Protein AF-A0A932HFK3-F1 (afdb_monomer_lite)

Foldseek 3Di:
DDPPPPDDDDPPVVLVVVLVVLVVLLVVLVVVLVVCVVDPDDPVVPVVSVVSNVVSVVSVVVSVVSVD

Sequence (68 aa):
MSPLVSLPPAPVALRAAALEELRGALEAIRCSAWLVARGQVTQRELRLVVAIDMAAERAERAVRRLSD

Radius of gyration: 16.6 Å; chains: 1; bounding box: 28×20×55 Å

pLDDT: mean 71.65, std 8.8, range [38.94,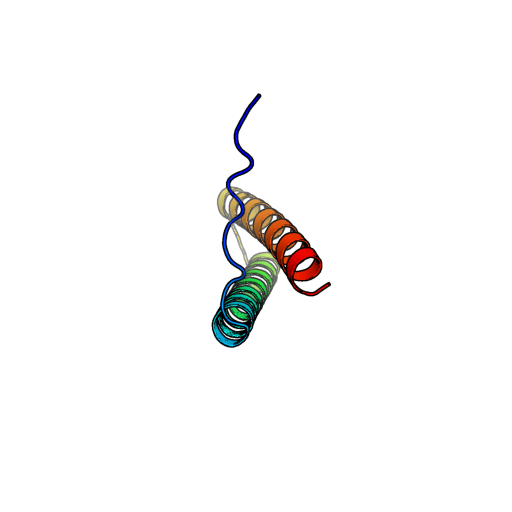 80.62]

Secondary structure (DSSP, 8-state):
------PPPPPHHHHHHHHHHHHHHHHHHHHHHHHHHHS---HHHHHHHHHHHHHHHHHHHHHHHTT-

Structure (mmCIF, N/CA/C/O backbone):
data_AF-A0A932HFK3-F1
#
_entry.id   AF-A0A932HFK3-F1
#
loop_
_atom_site.group_PDB
_atom_site.id
_atom_site.type_symbol
_atom_site.label_atom_id
_atom_site.label_alt_id
_atom_site.label_comp_id
_atom_site.label_asym_id
_atom_site.label_entity_id
_atom_site.label_seq_id
_atom_site.pdbx_PDB_ins_code
_atom_site.Cartn_x
_atom_site.Cartn_y
_atom_site.Cartn_z
_atom_site.occupancy
_atom_site.B_iso_or_equiv
_atom_site.auth_seq_id
_atom_site.auth_comp_id
_atom_site.auth_asym_id
_atom_site.auth_atom_id
_atom_site.pdbx_PDB_model_num
ATOM 1 N N . MET A 1 1 ? -12.564 12.536 -34.547 1.00 38.94 1 MET A N 1
ATOM 2 C CA . MET A 1 1 ? -11.544 11.486 -34.348 1.00 38.94 1 MET A CA 1
ATOM 3 C C . MET A 1 1 ? -10.495 12.051 -33.404 1.00 38.94 1 MET A C 1
ATOM 5 O O . MET A 1 1 ? -9.922 13.076 -33.746 1.00 38.94 1 MET A O 1
ATOM 9 N N . SER A 1 2 ? -10.314 11.487 -32.207 1.00 45.34 2 SER A N 1
ATOM 10 C CA . SER A 1 2 ? -9.261 11.948 -31.285 1.00 45.34 2 SER A CA 1
ATOM 11 C C . SER A 1 2 ? -7.910 11.382 -31.716 1.00 45.34 2 SER A C 1
ATOM 13 O O . SER A 1 2 ? -7.850 10.186 -32.013 1.00 45.34 2 SER A O 1
ATOM 15 N N . PRO A 1 3 ? -6.831 12.183 -31.742 1.00 55.38 3 PRO A N 1
ATOM 16 C CA . PRO A 1 3 ? -5.505 11.650 -31.983 1.00 55.38 3 PRO A CA 1
ATOM 17 C C . PRO A 1 3 ? -5.127 10.807 -30.765 1.00 55.38 3 PRO A C 1
ATOM 19 O O . PRO A 1 3 ? -5.079 11.300 -29.638 1.00 55.38 3 PRO A O 1
ATOM 22 N N . LEU A 1 4 ? -4.911 9.513 -30.988 1.00 53.41 4 LEU A N 1
ATOM 23 C CA . LEU A 1 4 ? -4.288 8.637 -30.008 1.00 53.41 4 LEU A CA 1
ATOM 24 C C . LEU A 1 4 ? -2.857 9.146 -29.814 1.00 53.41 4 LEU A C 1
ATOM 26 O O . LEU A 1 4 ? -1.977 8.877 -30.629 1.00 53.41 4 LEU A O 1
ATOM 30 N N . VAL A 1 5 ? -2.640 9.949 -28.772 1.00 53.88 5 VAL A N 1
ATOM 31 C CA . VAL A 1 5 ? -1.302 10.358 -28.346 1.00 53.88 5 VAL A CA 1
ATOM 32 C C . VAL A 1 5 ? -0.614 9.102 -27.826 1.00 53.88 5 VAL A C 1
ATOM 34 O O . VAL A 1 5 ? -0.833 8.677 -26.693 1.00 53.88 5 VAL A O 1
ATOM 37 N N . SER A 1 6 ? 0.167 8.461 -28.692 1.00 50.97 6 SER A N 1
ATOM 38 C CA . SER A 1 6 ? 0.997 7.327 -28.311 1.00 50.97 6 SER A CA 1
ATOM 39 C C . SER A 1 6 ? 2.149 7.866 -27.472 1.00 50.97 6 SER A C 1
ATOM 41 O O . SER A 1 6 ? 3.075 8.483 -27.997 1.00 50.97 6 SER A O 1
ATOM 43 N N . LEU A 1 7 ? 2.068 7.680 -26.155 1.00 55.59 7 LEU A N 1
ATOM 44 C CA . LEU A 1 7 ? 3.190 7.955 -25.265 1.00 55.59 7 LEU A CA 1
ATOM 45 C C . LEU A 1 7 ? 4.360 7.040 -25.667 1.00 55.59 7 LEU A C 1
ATOM 47 O O . LEU A 1 7 ? 4.146 5.836 -25.839 1.00 55.59 7 LEU A O 1
ATOM 51 N N . PRO A 1 8 ? 5.580 7.576 -25.849 1.00 57.12 8 PRO A N 1
ATOM 52 C CA . PRO A 1 8 ? 6.743 6.744 -26.117 1.00 57.12 8 PRO A CA 1
ATOM 53 C C . PRO A 1 8 ? 6.975 5.792 -24.932 1.00 57.12 8 PRO A C 1
ATOM 55 O O . PRO A 1 8 ? 6.764 6.192 -23.781 1.00 57.12 8 PRO A O 1
ATOM 58 N N . PRO A 1 9 ? 7.390 4.536 -25.178 1.00 61.94 9 PRO A N 1
ATOM 59 C CA . PRO A 1 9 ? 7.653 3.592 -24.103 1.00 61.94 9 PRO A CA 1
ATOM 60 C C . PRO A 1 9 ? 8.739 4.157 -23.184 1.00 61.94 9 PRO A C 1
ATOM 62 O O . PRO A 1 9 ? 9.810 4.559 -23.643 1.00 61.94 9 PRO A O 1
ATOM 65 N N . ALA A 1 10 ? 8.452 4.204 -21.881 1.00 64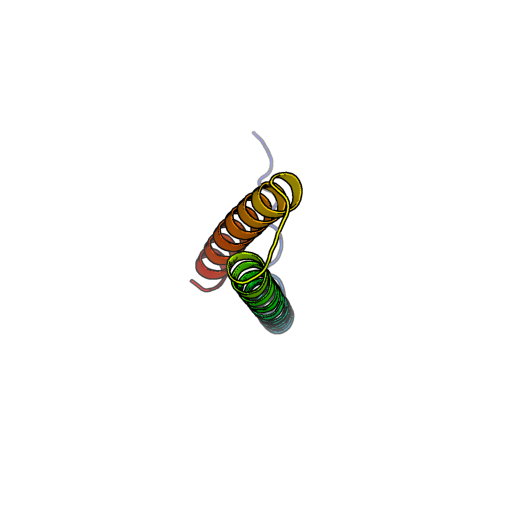.44 10 ALA A N 1
ATOM 66 C CA . ALA A 1 10 ? 9.438 4.604 -20.889 1.00 64.44 10 ALA A CA 1
ATOM 67 C C . ALA A 1 10 ? 10.666 3.674 -20.985 1.00 64.44 10 ALA A C 1
ATOM 69 O O . ALA A 1 10 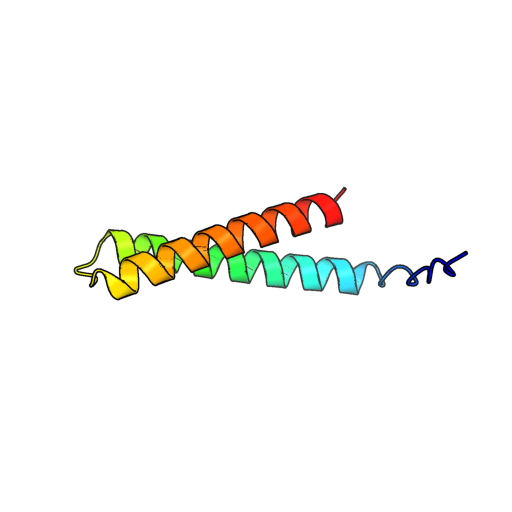? 10.491 2.464 -21.172 1.00 64.44 10 ALA A O 1
ATOM 70 N N . PRO A 1 11 ? 11.898 4.198 -20.841 1.00 75.56 11 PRO A N 1
ATOM 71 C CA . PRO A 1 11 ? 13.099 3.373 -20.803 1.00 75.56 11 PRO A CA 1
ATOM 72 C C . PRO A 1 11 ? 12.944 2.235 -19.789 1.00 75.56 11 PRO A C 1
ATOM 74 O O . PRO A 1 11 ? 12.438 2.453 -18.689 1.00 75.56 11 PRO A O 1
ATOM 77 N N . VAL A 1 12 ? 13.389 1.025 -20.137 1.00 73.31 12 VAL A N 1
ATOM 78 C CA . VAL A 1 12 ? 13.206 -0.186 -19.307 1.00 73.31 12 VAL A CA 1
ATOM 79 C C . VAL A 1 12 ? 13.693 0.025 -17.867 1.00 73.31 12 VAL A C 1
ATOM 81 O O . VAL A 1 12 ? 13.025 -0.394 -16.926 1.00 73.31 12 VAL A O 1
ATOM 84 N N . ALA A 1 13 ? 14.797 0.755 -17.686 1.00 66.06 13 ALA A N 1
ATOM 85 C CA . ALA A 1 13 ? 15.332 1.113 -16.373 1.00 66.06 13 ALA A CA 1
ATOM 86 C C . ALA A 1 13 ? 14.397 2.029 -15.557 1.00 66.06 13 ALA A C 1
ATOM 88 O O . ALA A 1 13 ? 14.260 1.845 -14.352 1.00 66.06 13 ALA A O 1
ATOM 89 N N . LEU A 1 14 ? 13.706 2.973 -16.207 1.00 74.00 14 LEU A N 1
ATOM 90 C CA . LEU A 1 14 ? 12.712 3.845 -15.567 1.00 74.00 14 LEU A CA 1
ATOM 91 C C . LEU A 1 14 ? 11.463 3.058 -15.150 1.00 74.00 14 LEU A C 1
ATOM 93 O O . LEU A 1 14 ? 10.944 3.270 -14.058 1.00 74.00 14 LEU A O 1
ATOM 97 N N . ARG A 1 15 ? 11.009 2.113 -15.988 1.00 75.81 15 ARG A N 1
ATOM 98 C CA . ARG A 1 15 ? 9.901 1.203 -15.643 1.00 75.81 15 ARG A CA 1
ATOM 99 C C . ARG A 1 15 ? 10.279 0.314 -14.455 1.00 75.81 15 ARG A C 1
ATOM 101 O O . ARG A 1 15 ? 9.481 0.179 -13.536 1.00 75.81 15 ARG A O 1
ATOM 108 N N . ALA A 1 16 ? 11.489 -0.244 -14.442 1.00 74.06 16 ALA A N 1
ATOM 109 C CA . A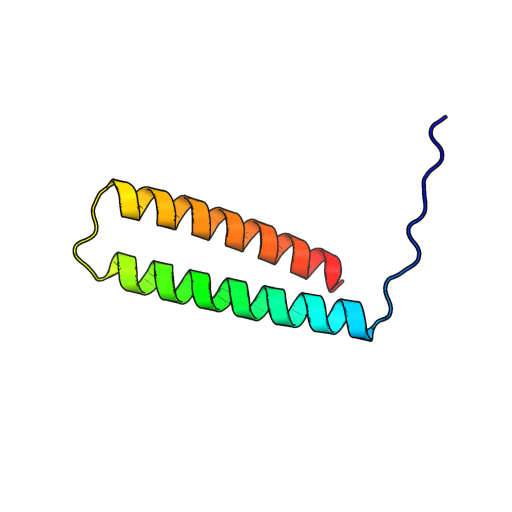LA A 1 16 ? 11.975 -1.080 -13.345 1.00 74.06 16 ALA A CA 1
ATOM 110 C C . ALA A 1 16 ? 12.081 -0.308 -12.018 1.00 74.06 16 ALA A C 1
ATOM 112 O O . ALA A 1 16 ? 11.551 -0.773 -11.012 1.00 74.06 16 ALA A O 1
ATOM 113 N N . ALA A 1 17 ? 12.672 0.892 -12.031 1.00 70.62 17 ALA A N 1
ATOM 114 C CA . ALA A 1 17 ? 12.792 1.734 -10.840 1.00 70.62 17 ALA A CA 1
ATOM 115 C C . ALA A 1 17 ? 11.420 2.140 -10.274 1.00 70.62 17 ALA A C 1
ATOM 117 O O . ALA A 1 17 ? 11.181 2.017 -9.075 1.00 70.62 17 ALA A O 1
ATOM 118 N N . ALA A 1 18 ? 10.483 2.540 -11.141 1.00 74.62 18 ALA A N 1
ATOM 119 C CA . ALA A 1 18 ? 9.125 2.880 -10.721 1.00 74.62 18 ALA A CA 1
ATOM 120 C C . ALA A 1 18 ? 8.383 1.676 -10.116 1.00 74.62 18 ALA A C 1
ATOM 122 O O . ALA A 1 18 ? 7.647 1.825 -9.143 1.00 74.62 18 ALA A O 1
ATOM 123 N N . LEU A 1 19 ? 8.577 0.473 -10.672 1.00 80.31 19 LEU A N 1
ATOM 124 C CA . LEU A 1 19 ? 8.002 -0.759 -10.126 1.00 80.31 19 LEU A CA 1
ATOM 125 C C . LEU A 1 19 ? 8.584 -1.101 -8.748 1.00 80.31 19 LEU A C 1
ATOM 127 O O . LEU A 1 19 ? 7.847 -1.573 -7.883 1.00 80.31 19 LEU A O 1
ATOM 1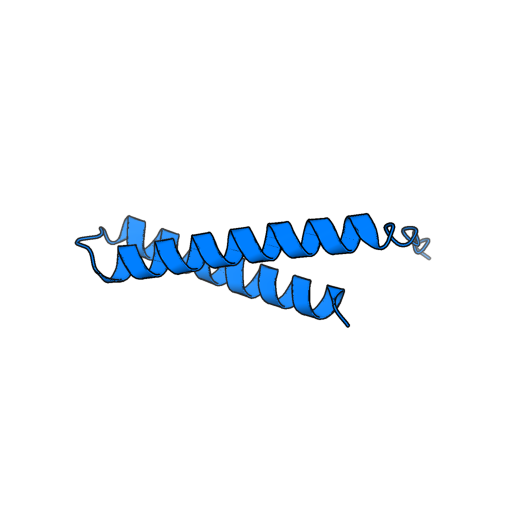31 N N . GLU A 1 20 ? 9.878 -0.876 -8.540 1.00 77.12 20 GLU A N 1
ATOM 132 C CA . GLU A 1 20 ? 10.553 -1.125 -7.265 1.00 77.12 20 GLU A CA 1
ATOM 133 C C . GLU A 1 20 ? 10.090 -0.152 -6.170 1.00 77.12 20 GLU A C 1
ATOM 135 O O . GLU A 1 20 ? 9.693 -0.601 -5.093 1.00 77.12 20 GLU A O 1
ATOM 140 N N . GLU A 1 21 ? 10.003 1.150 -6.469 1.00 74.88 21 GLU A N 1
ATOM 141 C CA . GLU A 1 21 ? 9.420 2.142 -5.549 1.00 74.88 21 GLU A CA 1
ATOM 142 C C . GLU A 1 21 ? 7.972 1.800 -5.179 1.00 74.88 21 GLU A C 1
ATOM 144 O O . GLU A 1 21 ? 7.597 1.834 -4.003 1.00 74.88 21 GLU A O 1
ATOM 149 N N . LEU A 1 22 ? 7.154 1.415 -6.166 1.00 78.38 22 LEU A N 1
ATOM 150 C CA . LEU A 1 22 ? 5.767 1.007 -5.934 1.00 78.38 22 LEU A CA 1
ATOM 151 C C . LEU A 1 22 ? 5.674 -0.214 -5.018 1.00 78.38 22 LEU A C 1
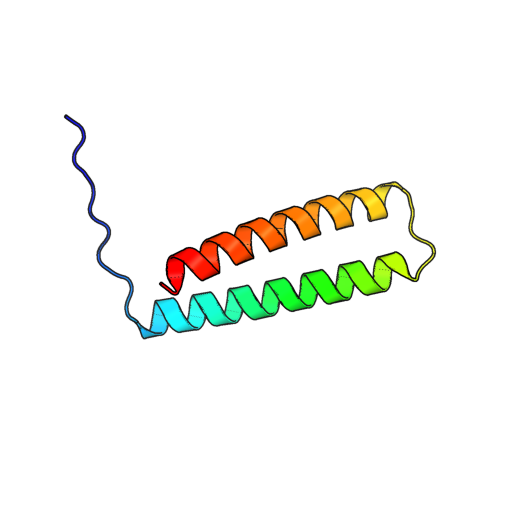ATOM 153 O O . LEU A 1 22 ? 4.824 -0.244 -4.129 1.00 78.38 22 LEU A O 1
ATOM 157 N N . ARG A 1 23 ? 6.544 -1.213 -5.199 1.00 79.31 23 ARG A N 1
ATOM 158 C CA . ARG A 1 23 ? 6.591 -2.397 -4.327 1.00 79.31 23 ARG A CA 1
ATOM 159 C C . ARG A 1 23 ? 6.970 -2.025 -2.895 1.00 79.31 23 ARG A C 1
ATOM 161 O O . ARG A 1 23 ? 6.279 -2.456 -1.974 1.00 79.31 23 ARG A O 1
ATOM 168 N N . GLY A 1 24 ? 7.986 -1.182 -2.711 1.00 74.62 24 GLY A N 1
ATOM 169 C CA . GLY A 1 24 ? 8.388 -0.706 -1.384 1.00 74.62 24 GLY A CA 1
ATOM 170 C C . GLY A 1 24 ? 7.272 0.067 -0.671 1.00 74.62 24 GLY A C 1
ATOM 171 O O . GLY A 1 24 ? 6.993 -0.174 0.505 1.00 74.62 24 GLY A O 1
ATOM 172 N N . ALA A 1 25 ? 6.563 0.938 -1.395 1.00 77.00 25 ALA A N 1
ATOM 173 C CA . ALA A 1 25 ? 5.421 1.673 -0.852 1.00 77.00 25 ALA A CA 1
ATOM 174 C C . ALA A 1 25 ? 4.272 0.740 -0.426 1.00 77.00 25 ALA A C 1
ATOM 176 O O . ALA A 1 25 ? 3.683 0.927 0.641 1.00 77.00 25 ALA A O 1
ATOM 177 N N . LEU A 1 26 ? 3.974 -0.290 -1.226 1.00 78.50 26 LEU A N 1
ATOM 178 C CA . LEU A 1 26 ? 2.959 -1.298 -0.900 1.00 78.50 26 LEU A CA 1
ATOM 179 C C . LEU A 1 26 ? 3.308 -2.085 0.366 1.00 78.50 26 LEU A C 1
ATOM 181 O O . LEU A 1 26 ? 2.439 -2.347 1.198 1.00 78.50 26 LEU A O 1
ATOM 185 N N . GLU A 1 27 ? 4.574 -2.449 0.534 1.00 78.81 27 GLU A N 1
ATOM 186 C CA . GLU A 1 27 ? 5.033 -3.191 1.705 1.00 78.81 27 GLU A CA 1
ATOM 187 C C . GLU A 1 27 ? 4.959 -2.345 2.986 1.00 78.81 27 GLU A C 1
ATOM 189 O O . GLU A 1 27 ? 4.427 -2.802 4.002 1.00 78.81 27 GLU A O 1
ATOM 194 N N . ALA A 1 28 ? 5.365 -1.072 2.918 1.00 74.62 28 ALA A N 1
ATOM 195 C CA . ALA A 1 28 ? 5.238 -0.127 4.030 1.00 74.62 28 ALA A CA 1
ATOM 196 C C . ALA A 1 28 ? 3.774 0.085 4.462 1.00 74.62 28 ALA A C 1
ATOM 198 O O . ALA A 1 28 ? 3.470 0.156 5.660 1.00 74.62 28 ALA A O 1
ATOM 199 N N . ILE A 1 29 ? 2.854 0.132 3.494 1.00 79.44 29 ILE A N 1
ATOM 200 C CA . ILE A 1 29 ? 1.411 0.204 3.741 1.00 79.44 29 ILE A CA 1
ATOM 201 C C . ILE A 1 29 ? 0.925 -1.036 4.499 1.00 79.44 29 ILE A C 1
ATOM 203 O O . ILE A 1 29 ? 0.260 -0.904 5.529 1.00 79.44 29 ILE A O 1
ATOM 207 N N . ARG A 1 30 ? 1.280 -2.237 4.033 1.00 75.25 30 ARG A N 1
ATOM 208 C CA . ARG A 1 30 ? 0.846 -3.498 4.655 1.00 75.25 30 ARG A CA 1
ATOM 209 C C . ARG A 1 30 ? 1.371 -3.647 6.081 1.00 75.25 30 ARG A C 1
ATOM 211 O O . ARG A 1 30 ? 0.615 -4.047 6.966 1.00 75.25 30 ARG A O 1
ATOM 218 N N . CYS A 1 31 ? 2.626 -3.272 6.328 1.00 73.12 31 CYS A N 1
ATOM 219 C CA . CYS A 1 31 ? 3.195 -3.230 7.677 1.00 73.12 31 CYS A CA 1
ATOM 220 C C . CYS A 1 31 ? 2.426 -2.267 8.589 1.00 73.12 31 CYS A C 1
ATOM 222 O O . CYS A 1 31 ? 2.085 -2.619 9.719 1.00 73.12 31 CYS A O 1
ATOM 224 N N . SER A 1 32 ? 2.095 -1.076 8.085 1.00 72.69 32 SER A N 1
ATOM 225 C CA . SER A 1 32 ? 1.327 -0.076 8.835 1.00 72.69 32 SER A CA 1
ATOM 226 C C . SER A 1 32 ? -0.085 -0.573 9.166 1.00 72.69 32 SER A C 1
ATOM 228 O O . SER A 1 32 ? -0.533 -0.446 10.305 1.00 72.69 32 SER A O 1
ATOM 230 N N . ALA A 1 33 ? -0.764 -1.211 8.207 1.00 72.88 33 ALA A N 1
ATOM 231 C CA . ALA A 1 33 ? -2.075 -1.821 8.415 1.00 72.88 33 ALA A CA 1
ATOM 232 C C . ALA A 1 33 ? -2.035 -2.947 9.466 1.00 72.88 33 ALA A C 1
ATOM 234 O O . ALA A 1 33 ? -2.902 -3.015 10.340 1.00 72.88 33 ALA A O 1
ATOM 235 N N . TRP A 1 34 ? -1.001 -3.795 9.428 1.00 72.06 34 TRP A N 1
ATOM 236 C CA . TRP A 1 34 ? -0.805 -4.876 10.396 1.00 72.06 34 TRP A CA 1
ATOM 237 C C . TRP A 1 34 ? -0.556 -4.361 11.820 1.00 72.06 34 TRP A C 1
ATOM 239 O O . TRP A 1 34 ? -1.136 -4.885 12.772 1.00 72.06 34 TRP A O 1
ATOM 249 N N . LEU A 1 35 ? 0.264 -3.314 11.972 1.00 68.06 35 LEU A N 1
ATOM 250 C CA . LEU A 1 35 ? 0.515 -2.674 13.268 1.00 68.06 35 LEU A CA 1
ATOM 251 C C . LEU A 1 35 ? -0.762 -2.048 13.840 1.00 68.06 35 LEU A C 1
ATOM 253 O O . LEU A 1 35 ? -1.062 -2.233 15.020 1.00 68.06 35 LEU A O 1
ATOM 257 N N . VAL A 1 36 ? -1.549 -1.374 12.997 1.00 73.00 36 VAL A N 1
ATOM 258 C CA . VAL A 1 36 ? -2.840 -0.790 13.384 1.00 73.00 36 VAL A CA 1
ATOM 259 C C . VAL A 1 36 ? -3.824 -1.861 13.860 1.00 73.00 36 VAL A C 1
ATOM 261 O O . VAL A 1 36 ? -4.461 -1.677 14.893 1.00 73.00 36 VAL A O 1
ATOM 264 N N . ALA A 1 37 ? -3.899 -3.010 13.185 1.00 68.94 37 ALA A N 1
ATOM 265 C CA . ALA A 1 37 ? -4.774 -4.113 13.588 1.00 68.94 37 ALA A CA 1
ATOM 266 C C . ALA A 1 37 ? -4.422 -4.729 14.960 1.00 68.94 37 ALA A C 1
ATOM 268 O O . ALA A 1 37 ? -5.257 -5.411 15.553 1.00 68.94 37 ALA A O 1
ATOM 269 N N . ARG A 1 38 ? -3.199 -4.512 15.469 1.00 70.25 38 ARG A N 1
ATOM 270 C CA . ARG A 1 38 ? -2.729 -5.036 16.764 1.00 70.25 38 ARG A CA 1
ATOM 271 C C . ARG A 1 38 ? -2.721 -4.011 17.902 1.00 70.25 38 ARG A C 1
ATOM 273 O O . ARG A 1 38 ? -2.428 -4.389 19.034 1.00 70.25 38 ARG A O 1
ATOM 280 N N . GLY A 1 39 ? -3.027 -2.744 17.624 1.00 70.69 39 GLY A N 1
ATOM 281 C CA . GLY A 1 39 ? -3.032 -1.660 18.609 1.00 70.69 39 GLY A CA 1
ATOM 282 C C . GLY A 1 39 ? -4.432 -1.218 19.043 1.00 70.69 39 GLY A C 1
ATOM 283 O O . GLY A 1 39 ? -5.442 -1.584 18.443 1.00 70.69 39 GLY A O 1
ATOM 284 N N . GLN A 1 40 ? -4.497 -0.368 20.072 1.00 67.88 40 GLN A N 1
ATOM 285 C CA . GLN A 1 40 ? -5.697 0.425 20.345 1.00 67.88 40 GLN A CA 1
ATOM 286 C C . GLN A 1 40 ? -5.750 1.598 19.368 1.00 67.88 40 GLN A C 1
ATOM 288 O O . GLN A 1 40 ? -5.181 2.656 19.613 1.00 67.88 40 GLN A O 1
ATOM 293 N N . VAL A 1 41 ? -6.428 1.385 18.248 1.00 74.75 41 VAL A N 1
ATOM 294 C CA . VAL A 1 41 ? -6.689 2.417 17.246 1.00 74.75 41 VAL A CA 1
ATOM 295 C C . VAL A 1 41 ? -8.119 2.919 17.328 1.00 74.75 41 VAL A C 1
ATOM 297 O O . VAL A 1 41 ? -9.073 2.180 17.579 1.00 74.75 41 VAL A O 1
ATOM 300 N N . THR A 1 42 ? -8.276 4.209 17.088 1.00 78.94 42 THR A N 1
ATOM 301 C CA . THR A 1 42 ? -9.573 4.858 16.972 1.00 78.94 42 THR A CA 1
ATOM 302 C C . THR A 1 42 ? -10.303 4.399 15.705 1.00 78.94 42 THR A C 1
ATOM 304 O O . THR A 1 42 ? -9.712 4.012 14.695 1.00 78.94 42 THR A O 1
ATOM 307 N N . GLN A 1 43 ? -11.630 4.537 15.697 1.00 77.50 43 GLN A N 1
ATOM 308 C CA . GLN A 1 43 ? -12.463 4.271 14.514 1.00 77.50 43 GLN A CA 1
ATOM 309 C C . GLN A 1 43 ? -12.129 5.168 13.305 1.00 77.50 43 GLN A C 1
ATOM 311 O O . GLN A 1 43 ? -12.514 4.869 12.172 1.00 77.50 43 GLN A O 1
ATOM 316 N N . ARG A 1 44 ? -11.456 6.305 13.525 1.00 75.19 44 ARG A N 1
ATOM 317 C CA . ARG A 1 44 ? -10.958 7.174 12.451 1.00 75.19 44 ARG A CA 1
ATOM 318 C C . ARG A 1 44 ? -9.709 6.578 11.803 1.00 75.19 44 ARG A C 1
ATOM 320 O O . ARG A 1 44 ? -9.624 6.556 10.580 1.00 75.19 44 ARG A O 1
ATOM 327 N N . GLU A 1 45 ? -8.780 6.073 12.608 1.00 75.00 45 GLU A N 1
ATOM 328 C CA . GLU A 1 45 ? -7.542 5.440 12.137 1.00 75.00 45 GLU A CA 1
ATOM 329 C C . GLU A 1 45 ? -7.827 4.134 11.393 1.00 75.00 45 GLU A C 1
ATOM 331 O O . GLU A 1 45 ? -7.288 3.924 10.310 1.00 75.00 45 GLU A O 1
ATOM 336 N N . LEU A 1 46 ? -8.768 3.323 11.884 1.00 76.44 46 LEU A N 1
ATOM 337 C CA . LEU A 1 46 ? -9.247 2.128 11.177 1.00 76.44 46 LEU A CA 1
ATOM 338 C C . LEU A 1 46 ? -9.758 2.444 9.764 1.00 76.44 46 LEU A C 1
ATOM 340 O O . LEU A 1 46 ? -9.390 1.775 8.801 1.00 76.44 46 LEU A O 1
ATOM 344 N N . ARG A 1 47 ? -10.569 3.499 9.615 1.00 77.06 47 ARG A N 1
ATOM 345 C CA . ARG A 1 47 ? -11.085 3.923 8.302 1.00 77.06 47 ARG A CA 1
ATOM 346 C C . ARG A 1 47 ? -9.983 4.409 7.362 1.00 77.06 47 ARG A C 1
ATOM 348 O O . ARG A 1 47 ? -10.049 4.133 6.166 1.00 77.06 47 ARG A O 1
ATOM 355 N N . LEU A 1 48 ? -8.974 5.103 7.892 1.00 74.88 48 LEU A N 1
ATOM 356 C CA . LEU A 1 48 ? -7.807 5.519 7.112 1.00 74.88 48 LEU A CA 1
ATOM 357 C C . LEU A 1 48 ? -7.000 4.310 6.631 1.00 74.88 48 LEU A C 1
ATOM 359 O O . LEU A 1 48 ? -6.616 4.276 5.466 1.00 74.88 48 LEU A O 1
ATOM 363 N N . VAL A 1 49 ? -6.812 3.296 7.478 1.00 78.00 49 VAL A N 1
ATOM 364 C CA . VAL A 1 49 ? -6.110 2.066 7.090 1.00 78.00 49 VAL A CA 1
ATOM 365 C C . VAL A 1 49 ? -6.834 1.315 5.981 1.00 78.00 49 VAL A C 1
ATOM 367 O O . VAL A 1 49 ? -6.191 0.923 5.016 1.00 78.00 49 VAL A O 1
ATOM 370 N N . VAL A 1 50 ? -8.160 1.184 6.050 1.00 77.56 50 VAL A N 1
ATOM 371 C CA . VAL A 1 50 ? -8.937 0.554 4.966 1.00 77.56 50 VAL A CA 1
ATOM 372 C C . VAL A 1 50 ? -8.783 1.324 3.649 1.00 77.56 50 VAL A C 1
ATOM 374 O O . VAL A 1 50 ? -8.586 0.721 2.596 1.00 77.56 50 VAL A O 1
ATOM 377 N N . ALA A 1 51 ? -8.825 2.660 3.684 1.00 73.25 51 ALA A N 1
ATOM 378 C CA . ALA A 1 51 ? -8.634 3.475 2.482 1.00 73.25 51 ALA A CA 1
ATOM 379 C C . ALA A 1 51 ? -7.227 3.310 1.878 1.00 73.25 51 ALA A C 1
ATOM 381 O O . ALA A 1 51 ? -7.077 3.271 0.653 1.00 73.25 51 ALA A O 1
ATOM 382 N N . ILE A 1 52 ? -6.215 3.198 2.740 1.00 77.44 52 ILE A N 1
ATOM 383 C CA . ILE A 1 52 ? -4.823 2.954 2.365 1.00 77.44 52 ILE A CA 1
ATOM 384 C C . ILE A 1 52 ? -4.662 1.551 1.752 1.00 77.44 52 ILE A C 1
ATOM 386 O O . ILE A 1 52 ? -4.043 1.423 0.697 1.00 77.44 52 ILE A O 1
ATOM 390 N N . ASP A 1 53 ? -5.269 0.522 2.340 1.00 80.25 53 ASP A N 1
ATOM 391 C CA . ASP A 1 53 ? -5.227 -0.856 1.834 1.00 80.25 53 ASP A CA 1
ATOM 392 C C . ASP A 1 53 ? -5.881 -0.971 0.443 1.00 80.25 53 ASP A C 1
ATOM 394 O O . ASP A 1 53 ? -5.291 -1.477 -0.511 1.00 80.25 53 ASP A O 1
ATOM 398 N N . MET A 1 54 ? -7.042 -0.336 0.247 1.00 76.00 54 MET A N 1
ATOM 399 C CA . MET A 1 54 ? -7.685 -0.249 -1.073 1.00 76.00 54 MET A CA 1
ATOM 400 C C . MET A 1 54 ? -6.855 0.524 -2.113 1.00 76.00 54 MET A C 1
ATOM 402 O O . MET A 1 54 ? -6.987 0.301 -3.324 1.00 76.00 54 MET A O 1
ATOM 406 N N . ALA A 1 55 ? -6.066 1.515 -1.687 1.00 74.69 55 ALA A N 1
ATOM 407 C CA . ALA A 1 55 ? -5.138 2.215 -2.573 1.00 74.69 55 ALA A CA 1
ATOM 408 C C . ALA A 1 55 ? -3.961 1.303 -2.950 1.00 74.69 55 ALA A C 1
ATOM 410 O O . ALA A 1 55 ? -3.584 1.261 -4.124 1.00 74.69 55 ALA A O 1
ATOM 411 N N . ALA A 1 56 ? -3.463 0.515 -1.995 1.00 80.62 56 ALA A N 1
ATOM 412 C CA . ALA A 1 56 ? -2.430 -0.483 -2.220 1.00 80.62 56 ALA A CA 1
ATOM 413 C C . ALA A 1 56 ? -2.875 -1.560 -3.225 1.00 80.62 56 ALA A C 1
ATOM 415 O O . ALA A 1 56 ? -2.208 -1.763 -4.236 1.00 80.62 56 ALA A O 1
ATOM 416 N N . GLU A 1 57 ? -4.053 -2.162 -3.067 1.00 80.62 57 GLU A N 1
ATOM 417 C CA . GLU A 1 57 ? -4.561 -3.149 -4.036 1.00 80.62 57 GLU A CA 1
ATOM 418 C C . GLU A 1 57 ? -4.702 -2.584 -5.462 1.00 80.62 57 GLU A C 1
ATOM 420 O O . GLU A 1 57 ? -4.529 -3.283 -6.468 1.00 80.62 57 GLU A O 1
ATOM 425 N N . ARG A 1 58 ? -5.074 -1.303 -5.586 1.00 75.31 58 ARG A N 1
ATOM 426 C CA . ARG A 1 58 ? -5.165 -0.626 -6.889 1.00 75.31 58 ARG A CA 1
ATOM 427 C C . ARG A 1 58 ? -3.787 -0.428 -7.510 1.00 75.31 58 ARG A C 1
ATOM 429 O O . ARG A 1 58 ? -3.632 -0.689 -8.705 1.00 75.31 58 ARG A O 1
ATOM 436 N N . ALA A 1 59 ? -2.813 -0.008 -6.712 1.00 75.06 59 ALA A N 1
ATOM 437 C CA . ALA A 1 59 ? -1.424 0.115 -7.128 1.00 75.06 59 ALA A CA 1
ATOM 438 C C . ALA A 1 59 ? -0.831 -1.248 -7.526 1.00 75.06 59 ALA A C 1
ATOM 440 O O . ALA A 1 59 ? -0.221 -1.354 -8.586 1.00 75.06 59 ALA A O 1
ATOM 441 N N . GLU A 1 60 ? -1.107 -2.318 -6.780 1.00 80.62 60 GLU A N 1
ATOM 442 C CA . GLU A 1 60 ? -0.647 -3.669 -7.113 1.00 80.62 60 GLU A CA 1
ATOM 443 C C . GLU A 1 60 ? -1.231 -4.168 -8.447 1.00 80.62 60 GLU A C 1
ATOM 445 O O . GLU A 1 60 ? -0.518 -4.705 -9.297 1.00 80.62 60 GLU A O 1
ATOM 450 N N . ARG A 1 61 ? -2.522 -3.915 -8.702 1.00 79.00 61 ARG A N 1
ATOM 451 C CA . ARG A 1 61 ? -3.148 -4.206 -10.005 1.00 79.00 61 ARG A CA 1
ATOM 452 C C . ARG A 1 61 ? -2.569 -3.375 -11.149 1.00 79.00 61 ARG A C 1
ATOM 454 O O . ARG A 1 61 ? -2.559 -3.836 -12.290 1.00 79.00 61 ARG A O 1
ATOM 461 N N . ALA A 1 62 ? -2.146 -2.140 -10.891 1.00 71.75 62 ALA A N 1
ATOM 462 C CA . ALA A 1 62 ? -1.457 -1.326 -11.890 1.00 71.75 62 ALA A CA 1
ATOM 463 C C . ALA A 1 62 ? -0.058 -1.888 -12.182 1.00 71.75 62 ALA A C 1
ATOM 465 O O . ALA A 1 62 ? 0.295 -2.051 -13.344 1.00 71.75 62 ALA A O 1
ATOM 466 N N . VAL A 1 63 ? 0.681 -2.280 -11.141 1.00 76.12 63 VAL A N 1
ATOM 467 C CA . VAL A 1 63 ? 1.997 -2.929 -11.237 1.00 76.12 63 VAL A CA 1
ATOM 468 C C . VAL A 1 63 ? 1.939 -4.211 -12.066 1.00 76.12 63 VAL A C 1
ATOM 470 O O . VAL A 1 63 ? 2.767 -4.372 -12.958 1.00 76.12 63 VAL A O 1
ATOM 473 N N . ARG A 1 64 ? 0.958 -5.097 -11.833 1.00 78.31 64 ARG A N 1
ATOM 474 C CA . ARG A 1 64 ? 0.802 -6.339 -12.621 1.00 78.31 64 ARG A CA 1
ATOM 475 C C . ARG A 1 64 ? 0.580 -6.049 -14.107 1.00 78.31 64 ARG A C 1
ATOM 477 O O . ARG A 1 64 ? 1.317 -6.559 -14.937 1.00 78.31 64 ARG A O 1
ATOM 484 N N . ARG A 1 65 ? -0.336 -5.126 -14.430 1.00 74.56 65 ARG A N 1
ATOM 485 C CA . ARG A 1 65 ? -0.576 -4.671 -15.816 1.00 74.56 65 ARG A CA 1
ATOM 486 C C . ARG A 1 65 ? 0.652 -4.045 -16.476 1.00 74.56 65 ARG A C 1
ATOM 488 O O . ARG A 1 65 ? 0.763 -4.064 -17.691 1.00 74.56 65 ARG A O 1
ATOM 495 N N . LEU A 1 66 ? 1.532 -3.446 -15.677 1.00 70.06 66 LEU A N 1
ATOM 496 C CA . LEU A 1 66 ? 2.809 -2.881 -16.105 1.00 70.06 66 LEU A CA 1
ATOM 497 C C . LEU A 1 66 ? 3.969 -3.873 -15.966 1.00 70.06 66 LEU A C 1
ATOM 499 O O . LEU A 1 66 ? 5.113 -3.455 -16.110 1.00 70.06 66 LEU A O 1
ATOM 503 N N . SER A 1 67 ? 3.739 -5.147 -15.672 1.00 64.94 67 SER A N 1
ATOM 504 C CA . SER A 1 67 ? 4.781 -6.187 -15.627 1.00 64.94 67 SER A CA 1
ATOM 505 C C . SER A 1 67 ? 4.576 -7.249 -16.709 1.00 64.94 67 SER A C 1
ATOM 507 O O . SER A 1 67 ? 5.564 -7.834 -17.144 1.00 64.94 67 SER A O 1
ATOM 509 N N . ASP A 1 68 ? 3.330 -7.430 -17.153 1.00 59.72 68 ASP A N 1
ATOM 510 C CA . ASP A 1 68 ? 2.961 -8.130 -18.390 1.00 59.72 68 ASP A CA 1
ATOM 511 C C . ASP A 1 68 ? 3.325 -7.301 -19.649 1.00 59.72 68 ASP A C 1
ATOM 513 O O . ASP A 1 68 ? 3.448 -7.909 -20.735 1.00 59.72 68 ASP A O 1
#